Protein AF-A0A2E7FNK5-F1 (afdb_monomer_lite)

Structure (mmCIF, N/CA/C/O backbone):
data_AF-A0A2E7FNK5-F1
#
_entry.id   AF-A0A2E7FNK5-F1
#
loop_
_atom_site.group_PDB
_atom_site.id
_atom_site.type_symbol
_atom_site.label_atom_id
_atom_site.label_alt_id
_atom_site.label_comp_id
_atom_site.label_asym_id
_atom_site.label_entity_id
_atom_site.label_seq_id
_atom_site.pdbx_PDB_ins_code
_atom_site.Cartn_x
_atom_site.Cartn_y
_atom_site.Cartn_z
_atom_site.occupancy
_atom_site.B_iso_or_equiv
_atom_site.auth_seq_id
_atom_site.auth_comp_id
_atom_site.auth_asym_id
_atom_site.auth_atom_id
_atom_site.pdbx_PDB_model_num
ATOM 1 N N . MET A 1 1 ? 16.441 -61.532 67.024 1.00 37.75 1 MET A N 1
ATOM 2 C CA . MET A 1 1 ? 17.130 -60.269 67.374 1.00 37.75 1 MET A CA 1
ATOM 3 C C . MET A 1 1 ? 17.407 -59.486 66.094 1.00 37.75 1 MET A C 1
ATOM 5 O O . MET A 1 1 ? 17.989 -60.062 65.191 1.00 37.75 1 MET A O 1
ATOM 9 N N . ARG A 1 2 ? 17.039 -58.194 66.098 1.00 39.88 2 ARG A N 1
ATOM 10 C CA . ARG A 1 2 ? 17.464 -57.081 65.215 1.00 39.88 2 ARG A CA 1
ATOM 11 C C . ARG A 1 2 ? 16.748 -56.855 63.865 1.00 39.88 2 ARG A C 1
ATOM 13 O O . ARG A 1 2 ? 16.963 -57.537 62.876 1.00 39.88 2 ARG A O 1
ATOM 20 N N . PHE A 1 3 ? 15.932 -55.797 63.920 1.00 42.03 3 PHE A N 1
ATOM 21 C CA . PHE A 1 3 ? 15.428 -54.895 62.879 1.00 42.03 3 PHE A CA 1
ATOM 22 C C . PHE A 1 3 ? 16.531 -54.254 62.010 1.00 42.03 3 PHE A C 1
ATOM 24 O O . PHE A 1 3 ? 17.602 -53.972 62.540 1.00 42.03 3 PHE A O 1
ATOM 31 N N . SER A 1 4 ? 16.199 -53.895 60.757 1.00 39.62 4 SER A N 1
ATOM 32 C CA . SER A 1 4 ? 16.394 -52.554 60.133 1.00 39.62 4 SER A CA 1
ATOM 33 C C . SER A 1 4 ? 15.944 -52.613 58.657 1.00 39.62 4 SER A C 1
ATOM 35 O O . SER A 1 4 ? 16.506 -53.375 57.884 1.00 39.62 4 SER A O 1
ATOM 37 N N . TRP A 1 5 ? 14.810 -52.027 58.252 1.00 41.66 5 TRP A N 1
ATOM 38 C CA . TRP A 1 5 ? 14.649 -50.641 57.761 1.00 41.66 5 TRP A CA 1
ATOM 39 C C . TRP A 1 5 ? 15.648 -50.233 56.666 1.00 41.66 5 TRP A C 1
ATOM 41 O O . TRP A 1 5 ? 16.807 -49.999 56.985 1.00 41.66 5 TRP A O 1
ATOM 51 N N . ILE A 1 6 ? 15.160 -50.087 55.423 1.00 50.94 6 ILE A N 1
ATOM 52 C CA . ILE A 1 6 ? 15.395 -48.949 54.507 1.00 50.94 6 ILE A CA 1
ATOM 53 C C . ILE A 1 6 ? 14.284 -48.973 53.438 1.00 50.94 6 ILE A C 1
ATOM 55 O O . ILE A 1 6 ? 14.195 -49.873 52.607 1.00 50.94 6 ILE A O 1
ATOM 59 N N . GLN A 1 7 ? 13.411 -47.967 53.495 1.00 48.22 7 GLN A N 1
ATOM 60 C CA . GLN A 1 7 ? 12.508 -47.568 52.416 1.00 48.22 7 GLN A CA 1
ATOM 61 C C . GLN A 1 7 ? 13.335 -47.060 51.236 1.00 48.22 7 GLN A C 1
ATOM 63 O O . GLN A 1 7 ? 14.238 -46.266 51.484 1.00 48.22 7 GLN A O 1
ATOM 68 N N . ARG A 1 8 ? 12.956 -47.350 49.983 1.00 44.78 8 ARG A N 1
ATOM 69 C CA . ARG A 1 8 ? 13.109 -46.379 48.885 1.00 44.78 8 ARG A CA 1
ATOM 70 C C . ARG A 1 8 ? 11.935 -46.480 47.918 1.00 44.78 8 ARG A C 1
ATOM 72 O O . ARG A 1 8 ? 11.781 -47.447 47.184 1.00 44.78 8 ARG A O 1
ATOM 79 N N . PHE A 1 9 ? 11.106 -45.448 48.001 1.00 42.12 9 PHE A N 1
ATOM 80 C CA . PHE A 1 9 ? 10.060 -45.060 47.073 1.00 42.12 9 PHE A CA 1
ATOM 81 C C . PHE A 1 9 ? 10.504 -45.260 45.619 1.00 42.12 9 PHE A C 1
ATOM 83 O O . PHE A 1 9 ? 11.486 -44.659 45.183 1.00 42.12 9 PHE A O 1
ATOM 90 N N . ILE A 1 10 ? 9.762 -46.071 44.864 1.00 49.16 10 ILE A N 1
ATOM 91 C CA . ILE A 1 10 ? 9.827 -46.050 43.403 1.00 49.16 10 ILE A CA 1
ATOM 92 C C . ILE A 1 10 ? 9.150 -44.746 42.991 1.00 49.16 10 ILE A C 1
ATOM 94 O O . ILE A 1 10 ? 7.926 -44.623 43.021 1.00 49.16 10 ILE A O 1
ATOM 98 N N . GLY A 1 11 ? 9.978 -43.737 42.725 1.00 41.03 11 GLY A N 1
ATOM 99 C CA . GLY A 1 11 ? 9.538 -42.443 42.238 1.00 41.03 11 GLY A CA 1
ATOM 100 C C . GLY A 1 11 ? 8.796 -42.622 40.922 1.00 41.03 11 GLY A C 1
ATOM 101 O O . GLY A 1 11 ? 9.354 -43.126 39.949 1.00 41.03 11 GLY A O 1
ATOM 102 N N . ALA A 1 12 ? 7.534 -42.202 40.904 1.00 47.00 12 ALA A N 1
ATOM 103 C CA . ALA A 1 12 ? 6.832 -41.918 39.670 1.00 47.00 12 ALA A CA 1
ATOM 104 C C . ALA A 1 12 ? 7.645 -40.852 38.925 1.00 47.00 12 ALA A C 1
ATOM 106 O O . ALA A 1 12 ? 7.759 -39.713 39.380 1.00 47.00 12 ALA A O 1
ATOM 107 N N . ALA A 1 13 ? 8.259 -41.243 37.811 1.00 44.19 13 ALA A N 1
ATOM 108 C CA . ALA A 1 13 ? 8.854 -40.310 36.876 1.00 44.19 13 ALA A CA 1
ATOM 109 C C . ALA A 1 13 ? 7.715 -39.461 36.301 1.00 44.19 13 ALA A C 1
ATOM 111 O O . ALA A 1 13 ? 6.992 -39.886 35.401 1.00 44.19 13 ALA A O 1
ATOM 112 N N . ILE A 1 14 ? 7.520 -38.275 36.875 1.00 51.41 14 ILE A N 1
ATOM 113 C CA . ILE A 1 14 ? 6.718 -37.221 36.267 1.00 51.41 14 ILE A CA 1
ATOM 114 C C . ILE A 1 14 ? 7.488 -36.816 35.014 1.00 51.41 14 ILE A C 1
ATOM 116 O O . ILE A 1 14 ? 8.443 -36.044 35.074 1.00 51.41 14 ILE A O 1
ATOM 120 N N . ILE A 1 15 ? 7.102 -37.393 33.879 1.00 52.72 15 ILE A N 1
ATOM 121 C CA . ILE A 1 15 ? 7.474 -36.874 32.570 1.00 52.72 15 ILE A CA 1
ATOM 122 C C . ILE A 1 15 ? 6.739 -35.538 32.461 1.00 52.72 15 ILE A C 1
ATOM 124 O O . ILE A 1 15 ? 5.581 -35.478 32.050 1.00 52.72 15 ILE A O 1
ATOM 128 N N . LEU A 1 16 ? 7.393 -34.463 32.910 1.00 45.00 16 LEU A N 1
ATOM 129 C CA . LEU A 1 16 ? 7.021 -33.117 32.507 1.00 45.00 16 LEU A CA 1
ATOM 130 C C . LEU A 1 16 ? 7.241 -33.062 31.000 1.00 45.00 16 LEU A C 1
ATOM 132 O O . LEU A 1 16 ? 8.357 -32.894 30.517 1.00 45.00 16 LEU A O 1
ATOM 136 N N . ASN A 1 17 ? 6.150 -33.252 30.266 1.00 41.62 17 ASN A N 1
ATOM 137 C CA . ASN A 1 17 ? 6.053 -32.870 28.875 1.00 41.62 17 ASN A CA 1
ATOM 138 C C . ASN A 1 17 ? 6.114 -31.337 28.866 1.00 41.62 17 ASN A C 1
ATOM 140 O O . ASN A 1 17 ? 5.092 -30.653 28.906 1.00 41.62 17 ASN A O 1
ATOM 144 N N . THR A 1 18 ? 7.324 -30.780 28.932 1.00 50.12 18 THR A N 1
ATOM 145 C CA . THR A 1 18 ? 7.562 -29.398 28.536 1.00 50.12 18 THR A CA 1
ATOM 146 C C . THR A 1 18 ? 7.211 -29.328 27.065 1.00 50.12 18 THR A C 1
ATOM 148 O O . THR A 1 18 ? 8.014 -29.677 26.200 1.00 50.12 18 THR A O 1
ATOM 151 N N . SER A 1 19 ? 5.976 -28.920 26.792 1.00 48.47 19 SER A N 1
ATOM 152 C CA . SER A 1 19 ? 5.584 -28.365 25.513 1.00 48.47 19 SER A CA 1
ATOM 153 C C . SER A 1 19 ? 6.524 -27.193 25.259 1.00 48.47 19 SER A C 1
ATOM 155 O O . SER A 1 19 ? 6.313 -26.093 25.766 1.00 48.47 19 SER A O 1
ATOM 157 N N . ASN A 1 20 ? 7.607 -27.434 24.524 1.00 44.44 20 ASN A N 1
ATOM 158 C CA . ASN A 1 20 ? 8.301 -26.360 23.844 1.00 44.44 20 ASN A CA 1
ATOM 159 C C . ASN A 1 20 ? 7.281 -25.794 22.860 1.00 44.44 20 ASN A C 1
ATOM 161 O O . ASN A 1 20 ? 7.123 -26.311 21.755 1.00 44.44 20 ASN A O 1
ATOM 165 N N . SER A 1 21 ? 6.552 -24.761 23.278 1.00 47.22 21 SER A N 1
ATOM 166 C CA . SER A 1 21 ? 5.906 -23.855 22.345 1.00 47.22 21 SER A CA 1
ATOM 167 C C . SER A 1 21 ? 7.031 -23.195 21.557 1.00 47.22 21 SER A C 1
ATOM 169 O O . SER A 1 21 ? 7.490 -22.111 21.896 1.00 47.22 21 SER A O 1
ATOM 171 N N . LEU A 1 22 ? 7.486 -23.857 20.493 1.00 43.00 22 LEU A N 1
ATOM 172 C CA . LEU A 1 22 ? 8.179 -23.220 19.379 1.00 43.00 22 LEU A CA 1
ATOM 173 C C . LEU A 1 22 ? 7.150 -22.412 18.573 1.00 43.00 22 LEU A C 1
ATOM 175 O O . LEU A 1 22 ? 7.046 -22.546 17.362 1.00 43.00 22 LEU A O 1
ATOM 179 N N . ASN A 1 23 ? 6.359 -21.590 19.258 1.00 43.72 23 ASN A N 1
ATOM 180 C CA . ASN A 1 23 ? 5.689 -20.477 18.624 1.00 43.72 23 ASN A CA 1
ATOM 181 C C . ASN A 1 23 ? 6.750 -19.388 18.623 1.00 43.72 23 ASN A C 1
ATOM 183 O O . ASN A 1 23 ? 6.893 -18.663 19.606 1.00 43.72 23 ASN A O 1
ATOM 187 N N . GLY A 1 24 ? 7.557 -19.321 17.561 1.00 43.56 24 GLY A N 1
ATOM 188 C CA . GLY A 1 24 ? 8.183 -18.043 17.250 1.00 43.56 24 GLY A CA 1
ATOM 189 C C . GLY A 1 24 ? 7.048 -17.028 17.239 1.00 43.56 24 GLY A C 1
ATOM 190 O O . GLY A 1 24 ? 6.051 -17.271 16.562 1.00 43.56 24 GLY A O 1
ATOM 191 N N . GLU A 1 25 ? 7.120 -15.994 18.078 1.00 52.59 25 GLU A N 1
ATOM 192 C CA . GLU A 1 25 ? 6.131 -14.924 18.035 1.00 52.59 25 GLU A CA 1
ATOM 193 C C . GLU A 1 25 ? 6.131 -14.388 16.606 1.00 52.59 25 GLU A C 1
ATOM 195 O O . GLU A 1 25 ? 7.084 -13.733 16.175 1.00 52.59 25 GLU A O 1
ATOM 200 N N . GLU A 1 26 ? 5.106 -14.751 15.836 1.00 61.84 26 GLU A N 1
ATOM 201 C CA . GLU A 1 26 ? 4.879 -14.162 14.532 1.00 61.84 26 GLU A CA 1
ATOM 202 C C . GLU A 1 26 ? 4.667 -12.678 14.802 1.00 61.84 26 GLU A C 1
ATOM 204 O O . GLU A 1 26 ? 3.713 -12.261 15.464 1.00 61.84 26 GLU A O 1
ATOM 209 N N . SER A 1 27 ? 5.667 -11.890 14.429 1.00 73.31 27 SER A N 1
ATOM 210 C CA . SER A 1 27 ? 5.730 -10.498 14.825 1.00 73.31 27 SER A CA 1
ATOM 211 C C . SER A 1 27 ? 4.685 -9.740 14.019 1.00 73.31 27 SER A C 1
ATOM 213 O O . SER A 1 27 ? 4.687 -9.742 12.791 1.00 73.31 27 SER A O 1
ATOM 215 N N . VAL A 1 28 ? 3.743 -9.119 14.726 1.00 83.94 28 VAL A N 1
ATOM 216 C CA . VAL A 1 28 ? 2.687 -8.327 14.100 1.00 83.94 28 VAL A CA 1
ATOM 217 C C . VAL A 1 28 ? 3.258 -6.962 13.747 1.00 83.94 28 VAL A C 1
ATOM 219 O O . VAL A 1 28 ? 3.666 -6.204 14.629 1.00 83.94 28 VAL A O 1
ATOM 222 N N . PHE A 1 29 ? 3.250 -6.626 12.460 1.00 90.44 29 PHE A N 1
ATOM 223 C CA . PHE A 1 29 ? 3.759 -5.348 11.981 1.00 90.44 29 PHE A CA 1
ATOM 224 C C . PHE A 1 29 ? 2.638 -4.421 11.508 1.00 90.44 29 PHE A C 1
ATOM 226 O O . PHE A 1 29 ? 1.699 -4.832 10.824 1.00 90.44 29 PHE A O 1
ATOM 233 N N . LEU A 1 30 ? 2.779 -3.142 11.857 1.00 90.88 30 LEU A N 1
ATOM 234 C CA . LEU A 1 30 ? 1.990 -2.017 11.351 1.00 90.88 30 LEU A CA 1
ATOM 235 C C . LEU A 1 30 ? 2.932 -1.038 10.639 1.00 90.88 30 LEU A C 1
ATOM 237 O O . LEU A 1 30 ? 3.013 0.133 11.008 1.00 90.88 30 LEU A O 1
ATOM 241 N N . GLY A 1 31 ? 3.706 -1.515 9.660 1.00 92.12 31 GLY A N 1
ATOM 242 C CA . GLY A 1 31 ? 4.777 -0.711 9.055 1.00 92.12 31 GLY A CA 1
ATOM 243 C C . GLY A 1 31 ? 4.280 0.523 8.279 1.00 92.12 31 GLY A C 1
ATOM 244 O O . GLY A 1 31 ? 5.049 1.442 8.022 1.00 92.12 31 GLY A O 1
ATOM 245 N N . ASN A 1 32 ? 2.988 0.588 7.931 1.00 90.75 32 ASN A N 1
ATOM 246 C CA . ASN A 1 32 ? 2.335 1.774 7.356 1.00 90.75 32 ASN A CA 1
ATOM 247 C C . ASN A 1 32 ? 1.609 2.645 8.400 1.00 90.75 32 ASN A C 1
ATOM 249 O O . ASN A 1 32 ? 0.973 3.636 8.036 1.00 90.75 32 ASN A O 1
ATOM 253 N N . GLY A 1 33 ? 1.682 2.278 9.679 1.00 89.94 33 GLY A N 1
ATOM 254 C CA . GLY A 1 33 ? 1.061 2.990 10.787 1.00 89.94 33 GLY A CA 1
ATOM 255 C C . GLY A 1 33 ? -0.454 2.801 10.902 1.00 89.94 33 GLY A C 1
ATOM 256 O O . GLY A 1 33 ? -1.042 1.828 10.428 1.00 89.94 33 GLY A O 1
ATOM 257 N N . ILE A 1 34 ? -1.084 3.756 11.589 1.00 90.94 34 ILE A N 1
ATOM 258 C CA . ILE A 1 34 ? -2.512 3.777 11.921 1.00 90.94 34 ILE A CA 1
ATOM 259 C C . ILE A 1 34 ? -3.092 5.105 11.438 1.00 90.94 34 ILE A C 1
ATOM 261 O O . ILE A 1 34 ? -2.486 6.158 11.642 1.00 90.94 34 ILE A O 1
ATOM 265 N N . LYS A 1 35 ? -4.287 5.079 10.844 1.00 93.06 35 LYS A N 1
ATOM 266 C CA . LYS A 1 35 ? -5.056 6.294 10.554 1.00 93.06 35 LYS A CA 1
ATOM 267 C C . LYS A 1 35 ? -6.280 6.341 11.454 1.00 93.06 35 LYS A C 1
ATOM 269 O O . LYS A 1 35 ? -7.006 5.360 11.559 1.00 93.06 35 LYS A O 1
ATOM 274 N N . VAL A 1 36 ? -6.532 7.501 12.050 1.00 92.44 36 VAL A N 1
ATOM 275 C CA . VAL A 1 36 ? -7.754 7.781 12.811 1.00 92.44 36 VAL A CA 1
ATOM 276 C C . VAL A 1 36 ? -8.486 8.934 12.139 1.00 92.44 36 VAL A C 1
ATOM 278 O O . VAL A 1 36 ? -7.860 9.897 11.694 1.00 92.44 36 VAL A O 1
ATOM 281 N N . GLY A 1 37 ? -9.803 8.833 12.021 1.00 92.38 37 GLY A N 1
ATOM 282 C CA . GLY A 1 37 ? -10.628 9.825 11.339 1.00 92.38 37 GLY A CA 1
ATOM 283 C C . GLY A 1 37 ? -12.110 9.578 11.570 1.00 92.38 37 GLY A C 1
ATOM 284 O O . GLY A 1 37 ? -12.474 8.710 12.357 1.00 92.38 37 GLY A O 1
ATOM 285 N N . GLU A 1 38 ? -12.953 10.390 10.924 1.00 95.56 38 GLU A N 1
ATOM 286 C CA . GLU A 1 38 ? -14.411 10.377 11.144 1.00 95.56 38 GLU A CA 1
ATOM 287 C C . GLU A 1 38 ? -14.755 10.442 12.642 1.00 95.56 38 GLU A C 1
ATOM 289 O O . GLU A 1 38 ? -15.515 9.645 13.189 1.00 95.56 38 GLU A O 1
ATOM 294 N N . VAL A 1 39 ? -14.101 11.388 13.324 1.00 95.38 39 VAL A N 1
ATOM 295 C CA . VAL A 1 39 ? -14.163 11.535 14.777 1.00 95.38 39 VAL A CA 1
ATOM 296 C C . VAL A 1 39 ? -15.372 12.379 15.166 1.00 95.38 39 VAL A C 1
ATOM 298 O O . VAL A 1 39 ? -15.589 13.467 14.632 1.00 95.38 39 VAL A O 1
ATOM 301 N N . SER A 1 40 ? -16.127 11.898 16.145 1.00 92.50 40 SER A N 1
ATOM 302 C CA . SER A 1 40 ? -17.175 12.629 16.848 1.00 92.50 40 SER A CA 1
ATOM 303 C C . SER A 1 40 ? -16.892 12.638 18.353 1.00 92.50 40 SER A C 1
ATOM 305 O O . SER A 1 40 ? -15.942 12.024 18.832 1.00 92.50 40 SER A O 1
ATOM 307 N N . HIS A 1 41 ? -17.756 13.291 19.132 1.00 89.50 41 HIS A N 1
ATOM 308 C CA . HIS A 1 41 ? -17.701 13.233 20.597 1.00 89.50 41 HIS A CA 1
ATOM 309 C C . HIS A 1 41 ? -17.855 11.817 21.195 1.00 89.50 41 HIS A C 1
ATOM 311 O O . HIS A 1 41 ? -17.565 11.630 22.373 1.00 89.50 41 HIS A O 1
ATOM 317 N N . GLN A 1 42 ? -18.335 10.840 20.416 1.00 88.44 42 GLN A N 1
ATOM 318 C CA . GLN A 1 42 ? -18.676 9.488 20.881 1.00 88.44 42 GLN A CA 1
ATOM 319 C C . GLN A 1 42 ? -17.994 8.369 20.087 1.00 88.44 42 GLN A C 1
ATOM 321 O O . GLN A 1 42 ? -18.068 7.210 20.488 1.00 88.44 42 GLN A O 1
ATOM 326 N N . SER A 1 43 ? -17.366 8.674 18.953 1.00 88.25 43 SER A N 1
ATOM 327 C CA . SER A 1 43 ? -16.863 7.655 18.033 1.00 88.25 43 SER A CA 1
ATOM 328 C C . SER A 1 43 ? -15.664 8.140 17.230 1.00 88.25 43 SER A C 1
ATOM 330 O O . SER A 1 43 ? -15.448 9.338 17.065 1.00 88.25 43 SER A O 1
ATOM 332 N N . ALA A 1 44 ? -14.899 7.188 16.707 1.00 90.50 44 ALA A N 1
ATOM 333 C CA . ALA A 1 44 ? -13.873 7.403 15.699 1.00 90.50 44 ALA A CA 1
ATOM 334 C C . ALA A 1 44 ? -13.756 6.139 14.842 1.00 90.50 44 ALA A C 1
ATOM 336 O O . ALA A 1 44 ? -14.011 5.036 15.331 1.00 90.50 44 ALA A O 1
ATOM 337 N N . ILE A 1 45 ? -13.328 6.293 13.592 1.00 90.62 45 ILE A N 1
ATOM 338 C CA . ILE A 1 45 ? -12.912 5.174 12.748 1.00 90.62 45 ILE A CA 1
ATOM 339 C C . ILE A 1 45 ? -11.390 5.079 12.774 1.00 90.62 45 ILE A C 1
ATOM 341 O O . ILE A 1 45 ? -10.675 6.070 12.597 1.00 90.62 45 ILE A O 1
ATOM 345 N N . VAL A 1 46 ? -10.903 3.862 13.012 1.00 88.94 46 VAL A N 1
ATOM 346 C CA . VAL A 1 46 ? -9.482 3.524 13.034 1.00 88.94 46 VAL A CA 1
ATOM 347 C C . VAL A 1 46 ? -9.207 2.556 11.891 1.00 88.94 46 VAL A C 1
ATOM 349 O O . VAL A 1 46 ? -9.749 1.453 11.863 1.00 88.94 46 VAL A O 1
ATOM 352 N N . TRP A 1 47 ? -8.351 2.961 10.958 1.00 91.25 47 TRP A N 1
ATOM 353 C CA . TRP A 1 47 ? -7.874 2.114 9.871 1.00 91.25 47 TRP A CA 1
ATOM 354 C C . TRP A 1 47 ? -6.469 1.618 10.186 1.00 91.25 47 TRP A C 1
ATOM 356 O O . TRP A 1 47 ? -5.552 2.408 10.434 1.00 91.25 47 TRP A O 1
ATOM 366 N N . VAL A 1 48 ? -6.309 0.300 10.129 1.00 89.31 48 VAL A N 1
ATOM 367 C CA . VAL A 1 48 ? -5.035 -0.403 10.276 1.00 89.31 48 VAL A CA 1
ATOM 368 C C . VAL A 1 48 ? -4.881 -1.406 9.142 1.00 89.31 48 VAL A C 1
ATOM 370 O O . VAL A 1 48 ? -5.869 -1.893 8.592 1.00 89.31 48 VAL A O 1
ATOM 373 N N . ARG A 1 49 ? -3.638 -1.726 8.795 1.00 90.25 49 ARG A N 1
ATOM 374 C CA . ARG A 1 49 ? -3.306 -2.817 7.883 1.00 90.25 49 ARG A CA 1
ATOM 375 C C . ARG A 1 49 ? -2.088 -3.527 8.440 1.00 90.25 49 ARG A C 1
ATOM 377 O O . ARG A 1 49 ? -1.100 -2.876 8.756 1.00 90.25 49 ARG A O 1
ATOM 384 N N . LEU A 1 50 ? -2.165 -4.845 8.532 1.00 91.88 50 LEU A N 1
ATOM 385 C CA . LEU A 1 50 ? -1.010 -5.642 8.909 1.00 91.88 50 LEU A CA 1
ATOM 386 C C . LEU A 1 50 ? -0.060 -5.783 7.740 1.00 91.88 50 LEU A C 1
ATOM 388 O O . LEU A 1 50 ? -0.492 -5.947 6.594 1.00 91.88 50 LEU A O 1
ATOM 392 N N . THR A 1 51 ? 1.225 -5.758 8.044 1.00 92.50 51 THR A N 1
ATOM 393 C CA . THR A 1 51 ? 2.287 -5.851 7.050 1.00 92.50 51 THR A CA 1
ATOM 394 C C . THR A 1 51 ? 3.147 -7.074 7.314 1.00 92.50 51 THR A C 1
ATOM 396 O O . THR A 1 51 ? 3.251 -7.541 8.443 1.00 92.50 51 THR A O 1
ATOM 399 N N . GLN A 1 52 ? 3.731 -7.633 6.255 1.00 92.31 52 GLN A N 1
ATOM 400 C CA . GLN A 1 52 ? 4.612 -8.804 6.367 1.00 92.31 52 GLN A CA 1
ATOM 401 C C . GLN A 1 52 ? 5.968 -8.455 7.001 1.00 92.31 52 GLN A C 1
ATOM 403 O O . GLN A 1 52 ? 6.643 -9.326 7.537 1.00 92.31 52 GLN A O 1
ATOM 408 N N . SER A 1 53 ? 6.359 -7.180 6.946 1.00 91.94 53 SER A N 1
ATOM 409 C CA . SER A 1 53 ? 7.604 -6.640 7.492 1.00 91.94 53 SER A CA 1
ATOM 410 C C . SER A 1 53 ? 7.348 -5.336 8.264 1.00 91.94 53 SER A C 1
ATOM 412 O O . SER A 1 53 ? 6.345 -4.655 8.003 1.00 91.94 53 SER A O 1
ATOM 414 N N . PRO A 1 54 ? 8.235 -4.956 9.206 1.00 93.00 54 PRO A N 1
ATOM 415 C CA . PRO A 1 54 ? 8.147 -3.679 9.918 1.00 93.00 54 PRO A CA 1
ATOM 416 C C . PRO A 1 54 ? 8.540 -2.488 9.037 1.00 93.00 54 PRO A C 1
ATOM 418 O O . PRO A 1 54 ? 8.057 -1.380 9.253 1.00 93.00 54 PRO A O 1
ATOM 421 N N . GLU A 1 55 ? 9.392 -2.722 8.040 1.00 94.19 55 GLU A N 1
ATOM 422 C CA . GLU A 1 55 ? 9.943 -1.706 7.146 1.00 94.19 55 GLU A CA 1
ATOM 423 C C . GLU A 1 55 ? 9.596 -2.017 5.684 1.00 94.19 55 GLU A C 1
ATOM 425 O O . GLU A 1 55 ? 9.445 -3.193 5.323 1.00 94.19 55 GLU A O 1
ATOM 430 N N . PRO A 1 56 ? 9.447 -0.984 4.835 1.00 94.94 56 PRO A N 1
ATOM 431 C CA . PRO A 1 56 ? 9.193 -1.165 3.413 1.00 94.94 56 PRO A CA 1
ATOM 432 C C . PRO A 1 56 ? 10.425 -1.697 2.678 1.00 94.94 56 PRO A C 1
ATOM 434 O O . PRO A 1 56 ? 11.557 -1.555 3.133 1.00 94.94 56 PRO A O 1
ATOM 437 N N . VAL A 1 57 ? 10.204 -2.270 1.496 1.00 95.81 57 VAL A N 1
ATOM 438 C CA . VAL A 1 57 ? 11.264 -2.822 0.647 1.00 95.81 57 VAL A CA 1
ATOM 439 C C . VAL A 1 57 ? 12.257 -1.727 0.246 1.00 95.81 57 VAL A C 1
ATOM 441 O O . VAL A 1 57 ? 11.913 -0.780 -0.474 1.00 95.81 57 VAL A O 1
ATOM 444 N N . TYR A 1 58 ? 13.504 -1.877 0.702 1.00 92.81 58 TYR A N 1
ATOM 445 C CA . TYR A 1 58 ? 14.621 -1.007 0.349 1.00 92.81 58 TYR A CA 1
ATOM 446 C C . TYR A 1 58 ? 15.976 -1.757 0.391 1.00 92.81 58 TYR A C 1
ATOM 448 O O . TYR A 1 58 ? 16.293 -2.365 1.412 1.00 92.81 58 TYR A O 1
ATOM 456 N N . PRO A 1 59 ? 16.810 -1.690 -0.670 1.00 92.50 59 PRO A N 1
ATOM 457 C CA . PRO A 1 59 ? 16.471 -1.171 -1.992 1.00 92.50 59 PRO A CA 1
ATOM 458 C C . PRO A 1 59 ? 15.407 -2.058 -2.654 1.00 92.50 59 PRO A C 1
ATOM 460 O O . PRO A 1 59 ? 15.313 -3.249 -2.374 1.00 92.50 59 PRO A O 1
ATOM 463 N N . GLY A 1 60 ? 14.609 -1.475 -3.540 1.00 90.56 60 GLY A N 1
ATOM 464 C CA . GLY A 1 60 ? 13.599 -2.203 -4.303 1.00 90.56 60 GLY A CA 1
ATOM 465 C C . GLY A 1 60 ? 13.599 -1.792 -5.764 1.00 90.56 60 GLY A C 1
ATOM 466 O O . GLY A 1 60 ? 14.402 -0.963 -6.204 1.00 90.56 60 GLY A O 1
ATOM 467 N N . ILE A 1 61 ? 12.677 -2.368 -6.521 1.00 93.56 61 ILE A N 1
ATOM 468 C CA . ILE A 1 61 ? 12.604 -2.170 -7.965 1.00 93.56 61 ILE A CA 1
ATOM 469 C C . ILE A 1 61 ? 11.815 -0.903 -8.275 1.00 93.56 61 ILE A C 1
ATOM 471 O O . ILE A 1 61 ? 10.742 -0.660 -7.727 1.00 93.56 61 ILE A O 1
ATOM 475 N N . GLY A 1 62 ? 12.372 -0.062 -9.140 1.00 91.44 62 GLY A N 1
ATOM 476 C CA . GLY A 1 62 ? 11.679 1.121 -9.637 1.00 91.44 62 GLY A CA 1
ATOM 477 C C . GLY A 1 62 ? 10.700 0.776 -10.756 1.00 91.44 62 GLY A C 1
ATOM 478 O O . GLY A 1 62 ? 10.871 -0.217 -11.466 1.00 91.44 62 GLY A O 1
ATOM 479 N N . PHE A 1 63 ? 9.713 1.644 -10.955 1.00 89.56 63 PHE A N 1
ATOM 480 C CA .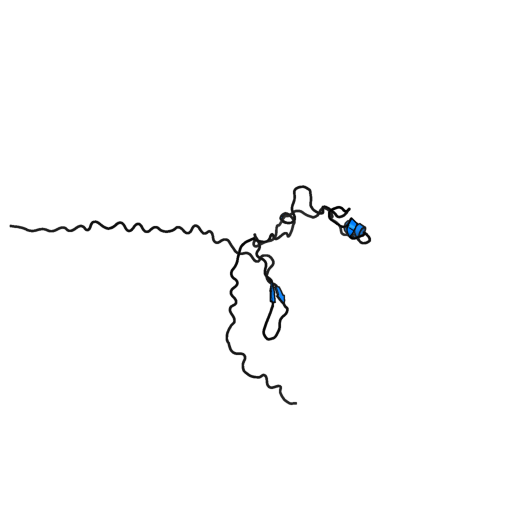 PHE A 1 63 ? 8.858 1.589 -12.136 1.00 89.56 63 PHE A CA 1
ATOM 481 C C . PHE A 1 63 ? 9.667 1.819 -13.426 1.00 89.56 63 PHE A C 1
ATOM 483 O O . PHE A 1 63 ? 10.756 2.407 -13.410 1.00 89.56 63 PHE A O 1
ATOM 490 N N . THR A 1 64 ? 9.140 1.336 -14.553 1.00 87.75 64 THR A N 1
ATOM 491 C CA . THR A 1 64 ? 9.782 1.466 -15.870 1.00 87.75 64 THR A CA 1
ATOM 492 C C . THR A 1 64 ? 9.873 2.922 -16.322 1.00 87.75 64 THR A C 1
ATOM 494 O O . THR A 1 64 ? 10.909 3.319 -16.856 1.00 87.75 64 THR A O 1
ATOM 497 N N . LEU A 1 65 ? 8.845 3.730 -16.041 1.00 82.81 65 LEU A N 1
ATOM 498 C CA . LEU A 1 65 ? 8.870 5.176 -16.255 1.00 82.81 65 LEU A CA 1
ATOM 499 C C . LEU A 1 65 ? 9.631 5.872 -15.128 1.00 82.81 65 LEU A C 1
ATOM 501 O O . LEU A 1 65 ? 9.246 5.813 -13.958 1.00 82.81 65 LEU A O 1
ATOM 505 N N . ARG A 1 66 ? 10.719 6.557 -15.486 1.00 73.88 66 ARG A N 1
ATOM 506 C CA . ARG A 1 66 ? 11.674 7.110 -14.507 1.00 73.88 66 ARG A CA 1
ATOM 507 C C . ARG A 1 66 ? 11.645 8.624 -14.414 1.00 73.88 66 ARG A C 1
ATOM 509 O O . ARG A 1 66 ? 12.262 9.188 -13.511 1.00 73.88 66 ARG A O 1
ATOM 516 N N . SER A 1 67 ? 10.945 9.297 -15.326 1.00 83.12 67 SER A N 1
ATOM 517 C CA . SER A 1 67 ? 10.914 10.754 -15.365 1.00 83.12 67 SER A CA 1
ATOM 518 C C . SER A 1 67 ? 9.505 11.320 -15.476 1.00 83.12 67 SER A C 1
ATOM 520 O O . SER A 1 67 ? 8.618 10.788 -16.142 1.00 83.12 67 SER A O 1
ATOM 522 N N . ARG A 1 68 ? 9.313 12.493 -14.866 1.00 82.19 68 ARG A N 1
ATOM 523 C CA . ARG A 1 68 ? 8.079 13.271 -15.017 1.00 82.19 68 ARG A CA 1
ATOM 524 C C . ARG A 1 68 ? 7.808 13.631 -16.481 1.00 82.19 68 ARG A C 1
ATOM 526 O O . ARG A 1 68 ? 6.653 13.729 -16.871 1.00 82.19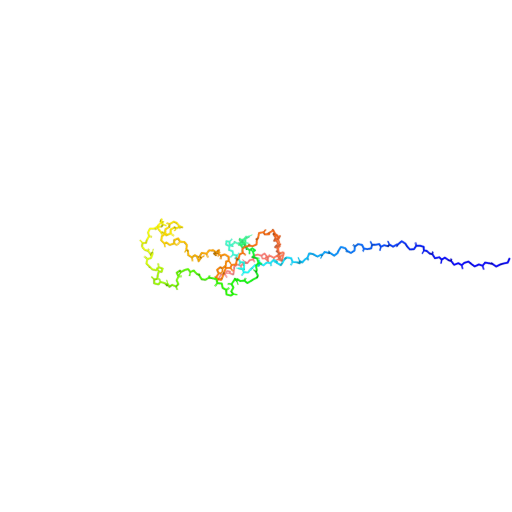 68 ARG A O 1
ATOM 533 N N . SER A 1 69 ? 8.858 13.819 -17.283 1.00 8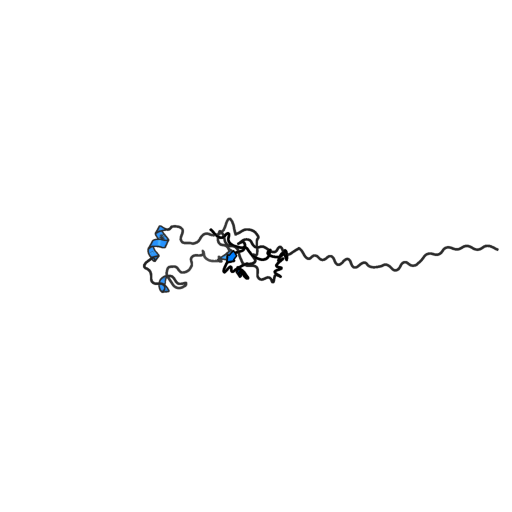4.94 69 SER A N 1
ATOM 534 C CA . SER A 1 69 ? 8.734 14.112 -18.715 1.00 84.94 69 SER A CA 1
ATOM 535 C C . SER A 1 69 ? 8.066 12.963 -19.473 1.00 84.94 69 SER A C 1
ATOM 537 O O . SER A 1 69 ? 7.152 13.207 -20.254 1.00 84.94 69 SER A O 1
ATOM 539 N N . GLU A 1 70 ? 8.454 11.716 -19.189 1.00 83.00 70 GLU A N 1
ATOM 540 C CA . GLU A 1 70 ? 7.810 10.531 -19.767 1.00 83.00 70 GLU A CA 1
ATOM 541 C C . GLU A 1 70 ? 6.350 10.411 -19.322 1.00 83.00 70 GLU A C 1
ATOM 543 O O . GLU A 1 70 ? 5.471 10.228 -20.158 1.00 83.00 70 GLU A O 1
ATOM 548 N N . VAL A 1 71 ? 6.065 10.610 -18.028 1.00 81.56 71 VAL A N 1
ATOM 549 C CA . VAL A 1 71 ? 4.687 10.579 -17.501 1.00 81.56 71 VAL A CA 1
ATOM 550 C C . VAL A 1 71 ? 3.809 11.647 -18.165 1.00 81.56 71 VAL A C 1
ATOM 552 O O . VAL A 1 71 ? 2.644 11.401 -18.473 1.00 81.56 71 VAL A O 1
ATOM 555 N N . ASN A 1 72 ? 4.363 12.831 -18.440 1.00 85.31 72 ASN A N 1
ATOM 556 C CA . ASN A 1 72 ? 3.616 13.935 -19.039 1.00 85.31 72 ASN A CA 1
ATOM 557 C C . ASN A 1 72 ? 3.109 13.635 -20.460 1.00 85.31 72 ASN A C 1
ATOM 559 O O . ASN A 1 72 ? 2.108 14.222 -20.871 1.00 85.31 72 ASN A O 1
ATOM 563 N N . GLN A 1 73 ? 3.746 12.713 -21.193 1.00 83.25 73 GLN A N 1
ATOM 564 C CA . GLN A 1 73 ? 3.306 12.305 -22.535 1.00 83.25 73 GLN A CA 1
ATOM 565 C C . GLN A 1 73 ? 1.912 11.664 -22.519 1.00 83.25 73 GLN A C 1
ATOM 567 O O . GLN A 1 73 ? 1.210 11.694 -23.526 1.00 83.25 73 GLN A O 1
ATOM 572 N N . PHE A 1 74 ? 1.499 11.142 -21.363 1.00 80.25 74 PHE A N 1
ATOM 573 C CA . PHE A 1 74 ? 0.253 10.410 -21.180 1.00 80.25 74 PHE A CA 1
ATOM 574 C C . PHE A 1 74 ? -0.875 11.247 -20.555 1.00 80.25 74 PHE A C 1
ATOM 576 O O . PHE A 1 74 ? -1.985 10.756 -20.381 1.00 80.25 74 PHE A O 1
ATOM 583 N N . GLN A 1 75 ? -0.642 12.526 -20.234 1.00 82.19 75 GLN A N 1
ATOM 584 C CA . GLN A 1 75 ? -1.644 13.373 -19.558 1.00 82.19 75 GLN A CA 1
ATOM 585 C C . GLN A 1 75 ? -2.928 13.600 -20.363 1.00 82.19 75 GLN A C 1
ATOM 587 O O . GLN A 1 75 ? -3.968 13.905 -19.786 1.00 82.19 75 GLN A O 1
ATOM 592 N N . LYS A 1 76 ? -2.840 13.513 -21.692 1.00 84.44 76 LYS A N 1
ATOM 593 C CA . LYS A 1 76 ? -3.966 13.716 -22.616 1.00 84.44 76 LYS A CA 1
ATOM 594 C C . LYS A 1 76 ? -4.465 12.406 -23.228 1.00 84.44 76 LYS A C 1
ATOM 596 O O . LYS A 1 76 ? -5.254 12.441 -24.164 1.00 84.44 76 LYS A O 1
ATOM 601 N N . THR A 1 77 ? -3.959 11.277 -22.746 1.00 81.94 77 THR A N 1
ATOM 602 C CA . THR A 1 77 ? -4.293 9.949 -23.249 1.00 81.94 77 THR A CA 1
ATOM 603 C C . THR A 1 77 ? -5.585 9.459 -22.606 1.00 81.94 77 THR A C 1
ATOM 605 O O . THR A 1 77 ? -5.808 9.659 -21.411 1.00 81.94 77 THR A O 1
ATOM 608 N N . ASP A 1 78 ? -6.440 8.810 -23.395 1.00 85.62 78 ASP A N 1
ATOM 609 C CA . ASP A 1 78 ? -7.695 8.255 -22.901 1.00 85.62 78 ASP A CA 1
ATOM 610 C C . ASP A 1 78 ? -7.459 7.154 -21.860 1.00 85.62 78 ASP A C 1
ATOM 612 O O . ASP A 1 78 ? -6.524 6.358 -21.959 1.00 85.62 78 ASP A O 1
ATOM 616 N N . ALA A 1 79 ? -8.363 7.044 -20.882 1.00 80.62 79 ALA A N 1
ATOM 617 C CA . ALA A 1 79 ? -8.242 6.085 -19.779 1.00 80.62 79 ALA A CA 1
ATOM 618 C C . ALA A 1 79 ? -8.075 4.626 -20.247 1.00 80.62 79 ALA A C 1
ATOM 620 O O . ALA A 1 79 ? -7.399 3.836 -19.593 1.00 80.62 79 ALA A O 1
ATOM 621 N N . ARG A 1 80 ? -8.651 4.271 -21.404 1.00 80.50 80 ARG A N 1
ATOM 622 C CA . ARG A 1 80 ? -8.509 2.937 -22.006 1.00 80.50 80 ARG A CA 1
ATOM 623 C C . ARG A 1 80 ? -7.075 2.655 -22.465 1.00 80.50 80 ARG A C 1
ATOM 625 O O . ARG A 1 80 ? -6.608 1.532 -22.322 1.00 80.50 80 ARG A O 1
ATOM 632 N N . GLU A 1 81 ? -6.374 3.666 -22.973 1.00 79.88 81 GLU A N 1
ATOM 633 C CA . GLU A 1 81 ? -4.972 3.571 -23.396 1.00 79.88 81 GLU A CA 1
ATOM 634 C C . GLU A 1 81 ? -3.984 3.665 -22.220 1.00 79.88 81 GLU A C 1
ATOM 636 O O . GLU A 1 81 ? -2.821 3.284 -22.362 1.00 79.88 81 GLU A O 1
ATOM 641 N N . LEU A 1 82 ? -4.441 4.128 -21.053 1.00 80.75 82 LEU A N 1
ATOM 642 C CA . LEU A 1 82 ? -3.690 4.081 -19.792 1.00 80.75 82 LEU A CA 1
ATOM 643 C C . LEU A 1 82 ? -3.845 2.747 -19.043 1.00 80.75 82 LEU A C 1
ATOM 645 O O . LEU A 1 82 ? -3.173 2.519 -18.039 1.00 80.75 82 LEU A O 1
ATOM 649 N N . GLY A 1 83 ? -4.761 1.889 -19.493 1.00 77.44 83 GLY A N 1
ATOM 650 C CA . GLY A 1 83 ? -5.064 0.622 -18.842 1.00 77.44 83 GLY A CA 1
ATOM 651 C C . GLY A 1 83 ? -3.971 -0.444 -19.015 1.00 77.44 83 GLY A C 1
ATOM 652 O O . GLY A 1 83 ? -2.988 -0.223 -19.721 1.00 77.44 83 GLY A O 1
ATOM 653 N N . PRO A 1 84 ? -4.164 -1.632 -18.414 1.00 74.94 84 PRO A N 1
ATOM 654 C CA . PRO A 1 84 ? -3.217 -2.752 -18.486 1.00 74.94 84 PRO A CA 1
ATOM 655 C C . PRO A 1 84 ? -2.894 -3.192 -19.918 1.00 74.94 84 PRO A C 1
ATOM 657 O O . PRO A 1 84 ? -1.760 -3.538 -20.210 1.00 74.94 84 PRO A O 1
ATOM 660 N N . GLU A 1 85 ? -3.884 -3.111 -20.807 1.00 80.62 85 GLU A N 1
ATOM 661 C CA . GLU A 1 85 ? -3.770 -3.443 -22.236 1.00 80.62 85 GLU A CA 1
ATOM 662 C C . GLU A 1 85 ? -3.283 -2.257 -23.093 1.00 80.62 85 GLU A C 1
ATOM 664 O O . GLU A 1 85 ? -3.225 -2.333 -24.320 1.00 80.62 85 GLU A O 1
ATOM 669 N N . GLY A 1 86 ? -3.028 -1.112 -22.459 1.00 77.19 86 GLY A N 1
ATOM 670 C CA . GLY A 1 86 ? -2.690 0.147 -23.104 1.00 77.19 86 GLY A CA 1
ATOM 671 C C . GLY A 1 86 ? -1.193 0.456 -23.088 1.00 77.19 86 GLY A C 1
ATOM 672 O O . GLY A 1 86 ? -0.363 -0.322 -22.626 1.00 77.19 86 GLY A O 1
ATOM 673 N N . ARG A 1 87 ? -0.830 1.651 -23.563 1.00 71.81 87 ARG A N 1
ATOM 674 C CA . ARG A 1 87 ? 0.569 2.114 -23.655 1.00 71.81 87 ARG A CA 1
ATOM 675 C C . ARG A 1 87 ? 1.213 2.368 -22.294 1.00 71.81 87 ARG A C 1
ATOM 677 O O . ARG A 1 87 ? 2.435 2.407 -22.201 1.00 71.81 87 ARG A O 1
ATOM 684 N N . PHE A 1 88 ? 0.388 2.584 -21.273 1.00 73.12 88 PHE A N 1
ATOM 685 C CA . PHE A 1 88 ? 0.821 2.714 -19.884 1.00 73.12 88 PHE A CA 1
ATOM 686 C C . PHE A 1 88 ? 0.761 1.377 -19.125 1.00 73.12 88 PHE A C 1
ATOM 688 O O . PHE A 1 88 ? 1.190 1.306 -17.971 1.00 73.12 88 PHE A O 1
ATOM 695 N N . GLY A 1 89 ? 0.255 0.319 -19.767 1.00 68.12 89 GLY A N 1
ATOM 696 C CA . GLY A 1 89 ? 0.289 -1.037 -19.243 1.00 68.12 89 GLY A CA 1
ATOM 697 C C . GLY A 1 89 ? 1.723 -1.467 -18.941 1.00 68.12 89 GLY A C 1
ATOM 698 O O . GLY A 1 89 ? 2.650 -1.106 -19.661 1.00 68.12 89 GLY A O 1
ATOM 699 N N . TYR A 1 90 ? 1.902 -2.229 -17.861 1.00 75.81 90 TYR A N 1
ATOM 700 C CA . TYR A 1 90 ? 3.188 -2.810 -17.446 1.00 75.81 90 TYR A CA 1
ATOM 701 C C . TYR A 1 90 ? 4.247 -1.781 -17.004 1.00 75.81 90 TYR A C 1
ATOM 703 O O . TYR A 1 90 ? 5.305 -1.602 -17.602 1.00 75.81 90 TYR A O 1
ATOM 711 N N . GLN A 1 91 ? 3.975 -1.129 -15.870 1.00 86.62 91 GLN A N 1
ATOM 712 C CA . GLN A 1 91 ? 4.931 -0.237 -15.197 1.00 86.62 91 GLN A CA 1
ATOM 713 C C . GLN A 1 91 ? 5.997 -0.980 -14.377 1.00 86.62 91 GLN A C 1
ATOM 715 O O . GLN A 1 91 ? 6.907 -0.356 -13.833 1.00 86.62 91 GLN A O 1
ATOM 720 N N . LEU A 1 92 ? 5.893 -2.305 -14.278 1.00 88.62 92 LEU A N 1
ATOM 721 C CA . LEU A 1 92 ? 6.859 -3.156 -13.595 1.00 88.62 92 LEU A CA 1
ATOM 722 C C . LEU A 1 92 ? 7.737 -3.870 -14.622 1.00 88.62 92 LEU A C 1
ATOM 724 O O . LEU A 1 92 ? 7.219 -4.272 -15.666 1.00 88.62 92 LEU A O 1
ATOM 728 N N . PRO A 1 93 ? 9.038 -4.058 -14.345 1.00 89.00 93 PRO A N 1
ATOM 729 C CA . PRO A 1 93 ? 9.863 -4.914 -15.181 1.00 89.00 93 PRO A CA 1
ATOM 730 C C . PRO A 1 93 ? 9.322 -6.351 -15.191 1.00 89.00 93 PRO A C 1
ATOM 732 O O . PRO A 1 93 ? 8.680 -6.800 -14.238 1.00 89.00 93 PRO A O 1
ATOM 735 N N . GLU A 1 94 ? 9.580 -7.070 -16.280 1.00 89.19 94 GLU A N 1
ATOM 736 C CA . GLU A 1 94 ? 9.101 -8.440 -16.454 1.00 89.19 94 GLU A CA 1
ATOM 737 C C . GLU A 1 94 ? 9.586 -9.356 -15.321 1.00 89.19 94 GLU A C 1
ATOM 739 O O . GLU A 1 94 ? 10.733 -9.273 -14.882 1.00 89.19 94 GLU A O 1
ATOM 744 N N . GLY A 1 95 ? 8.694 -10.225 -14.839 1.00 90.31 95 GLY A N 1
ATOM 745 C CA . GLY A 1 95 ? 8.984 -11.164 -13.755 1.00 90.31 95 GLY A CA 1
ATOM 746 C C . GLY A 1 95 ? 8.889 -10.580 -12.343 1.00 90.31 95 GLY A C 1
ATOM 747 O O . GLY A 1 95 ? 9.055 -11.331 -11.387 1.00 90.31 95 GLY A O 1
ATOM 748 N N . PHE A 1 96 ? 8.580 -9.287 -12.194 1.00 91.88 96 PHE A N 1
ATOM 749 C CA . PHE A 1 96 ? 8.437 -8.644 -10.888 1.00 91.88 96 PHE A CA 1
ATOM 750 C C . PHE A 1 96 ? 6.997 -8.281 -10.548 1.00 91.88 96 PHE A C 1
ATOM 752 O O . PHE A 1 96 ? 6.151 -8.038 -11.411 1.00 91.88 96 PHE A O 1
ATOM 759 N N . THR A 1 97 ? 6.731 -8.217 -9.248 1.00 91.75 97 THR A N 1
ATOM 760 C CA . THR A 1 97 ? 5.432 -7.877 -8.678 1.00 91.75 97 THR A CA 1
ATOM 761 C C . THR A 1 97 ? 5.472 -6.510 -8.000 1.00 91.75 97 THR A C 1
ATOM 763 O O . THR A 1 97 ? 6.533 -5.946 -7.735 1.00 91.75 97 THR A O 1
ATOM 766 N N . ILE A 1 98 ? 4.298 -5.969 -7.660 1.00 90.69 98 ILE A N 1
ATOM 767 C CA . ILE A 1 98 ? 4.206 -4.739 -6.855 1.00 90.69 98 ILE A CA 1
ATOM 768 C C . ILE A 1 98 ? 4.923 -4.913 -5.506 1.00 90.69 98 ILE A C 1
ATOM 770 O O . ILE A 1 98 ? 5.483 -3.948 -4.990 1.00 90.69 98 ILE A O 1
ATOM 774 N N . GLY A 1 99 ? 4.941 -6.128 -4.946 1.00 93.06 99 GLY A N 1
ATOM 775 C CA . GLY A 1 99 ? 5.608 -6.418 -3.676 1.00 93.06 99 GLY A CA 1
ATOM 776 C C . GLY A 1 99 ? 7.125 -6.237 -3.723 1.00 93.06 99 GLY A C 1
ATOM 777 O O . GLY A 1 99 ? 7.716 -5.968 -2.686 1.00 93.06 99 GLY A O 1
ATOM 778 N N . ASP A 1 100 ? 7.728 -6.301 -4.911 1.00 94.25 100 ASP A N 1
ATOM 779 C CA . ASP A 1 100 ? 9.176 -6.157 -5.111 1.00 94.25 100 ASP A CA 1
ATOM 780 C C . ASP A 1 100 ? 9.605 -4.696 -5.337 1.00 94.25 100 ASP A C 1
ATOM 782 O O . ASP A 1 100 ? 10.795 -4.387 -5.474 1.00 94.25 100 ASP A O 1
ATOM 786 N N . THR A 1 101 ? 8.639 -3.776 -5.420 1.00 94.38 101 THR A N 1
ATOM 787 C CA . THR A 1 101 ? 8.928 -2.373 -5.722 1.00 94.38 101 THR A CA 1
ATOM 788 C C . THR A 1 101 ? 9.536 -1.637 -4.540 1.00 94.38 101 THR A C 1
ATOM 790 O O . THR A 1 101 ? 9.280 -1.938 -3.376 1.00 94.38 101 THR A O 1
ATOM 793 N N . ILE A 1 102 ? 10.352 -0.629 -4.835 1.00 94.50 102 ILE A N 1
ATOM 794 C CA . ILE A 1 102 ? 10.895 0.257 -3.809 1.00 94.50 102 ILE A CA 1
ATOM 795 C C . ILE A 1 102 ? 9.764 0.938 -3.033 1.00 94.50 102 ILE A C 1
ATOM 797 O O . ILE A 1 102 ? 8.851 1.521 -3.615 1.00 94.50 102 ILE A O 1
ATOM 801 N N . GLY A 1 103 ? 9.827 0.864 -1.705 1.00 93.56 103 GLY A N 1
ATOM 802 C CA . GLY A 1 103 ? 8.776 1.392 -0.840 1.00 93.56 103 GLY A CA 1
ATOM 803 C C . GLY A 1 103 ? 7.556 0.475 -0.696 1.00 93.56 103 GLY A C 1
ATOM 804 O O . GLY A 1 103 ? 6.622 0.836 0.022 1.00 93.56 103 GLY A O 1
ATOM 805 N N . ALA A 1 104 ? 7.538 -0.698 -1.341 1.00 95.19 104 ALA A N 1
ATOM 806 C CA . ALA A 1 104 ? 6.468 -1.666 -1.156 1.00 95.19 104 ALA A CA 1
ATOM 807 C C . ALA A 1 104 ? 6.407 -2.140 0.294 1.00 95.19 104 ALA A C 1
ATOM 809 O O . ALA A 1 104 ? 7.425 -2.374 0.941 1.00 95.19 104 ALA A O 1
ATOM 810 N N . LEU A 1 105 ? 5.186 -2.322 0.787 1.00 94.75 105 LEU A N 1
ATOM 811 C CA . LEU A 1 105 ? 4.937 -2.881 2.106 1.00 94.75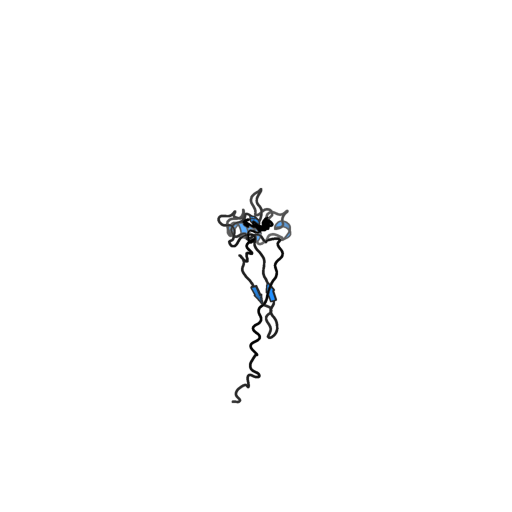 105 LEU A CA 1
ATOM 812 C C . LEU A 1 105 ? 3.778 -3.885 2.003 1.00 94.75 105 LEU A C 1
ATOM 814 O O . LEU A 1 105 ? 2.604 -3.508 2.141 1.00 94.75 105 LEU A O 1
ATOM 818 N N . PRO A 1 106 ? 4.082 -5.145 1.635 1.00 93.38 106 PRO A N 1
ATOM 819 C CA . PRO A 1 106 ? 3.079 -6.182 1.436 1.00 93.38 106 PRO A CA 1
ATOM 820 C C . PRO A 1 106 ? 2.226 -6.412 2.683 1.00 93.38 106 PRO A C 1
ATOM 822 O O . PRO A 1 106 ? 2.700 -6.335 3.817 1.00 93.38 106 PRO A O 1
ATOM 825 N N . GLY A 1 107 ? 0.943 -6.697 2.457 1.00 91.75 107 GLY A N 1
ATOM 826 C CA . GLY A 1 107 ? 0.000 -6.956 3.541 1.00 91.75 107 GLY A CA 1
ATOM 827 C C . GLY A 1 107 ? 0.172 -8.370 4.077 1.00 91.75 107 GLY A C 1
ATOM 828 O O . GLY A 1 107 ? 0.371 -9.297 3.293 1.00 91.75 107 GLY A O 1
ATOM 829 N N . ALA A 1 108 ? 0.076 -8.540 5.391 1.00 90.50 108 ALA A N 1
ATOM 830 C CA . ALA A 1 108 ? 0.014 -9.865 5.992 1.00 90.50 108 ALA A CA 1
ATOM 831 C C . ALA A 1 108 ? -1.425 -10.401 5.929 1.00 90.50 108 ALA A C 1
ATOM 833 O O . ALA A 1 108 ? -2.374 -9.687 6.253 1.00 90.50 108 ALA A O 1
ATOM 834 N N . SER A 1 109 ? -1.580 -11.659 5.512 1.00 84.38 109 SER A N 1
ATOM 835 C CA . SER A 1 109 ? -2.866 -12.372 5.467 1.00 84.38 109 SER A CA 1
ATOM 836 C C . SER A 1 109 ? -3.094 -13.161 6.755 1.00 84.38 109 SER A C 1
ATOM 838 O O . SER A 1 109 ? -3.339 -14.363 6.717 1.00 84.38 109 SER A O 1
ATOM 840 N N . VAL A 1 110 ? -2.962 -12.480 7.891 1.00 79.62 110 VAL A N 1
ATOM 841 C CA . VAL A 1 110 ? -3.134 -13.067 9.223 1.00 79.62 110 VAL A CA 1
ATOM 842 C C . VAL A 1 110 ? -4.267 -12.369 9.960 1.00 79.62 110 VAL A C 1
ATOM 844 O O . VAL A 1 110 ? -4.531 -11.183 9.742 1.00 79.62 110 VAL A O 1
ATOM 847 N N . ASP A 1 111 ? -4.923 -13.105 10.849 1.00 75.81 111 ASP A N 1
ATOM 848 C CA . ASP A 1 111 ? -5.951 -12.555 11.721 1.00 75.81 111 ASP A CA 1
ATOM 849 C C . ASP A 1 111 ? -5.312 -11.915 12.955 1.00 75.81 111 ASP A C 1
ATOM 851 O O . ASP A 1 111 ? -4.401 -12.472 13.569 1.00 75.81 111 ASP A O 1
ATOM 855 N N . VAL A 1 112 ? -5.827 -10.756 13.366 1.00 72.00 112 VAL A N 1
ATOM 856 C CA . VAL A 1 112 ? -5.421 -10.098 14.615 1.00 72.00 112 VAL A CA 1
ATOM 857 C C . VAL A 1 112 ? -6.614 -9.732 15.469 1.00 72.00 112 VAL A C 1
ATOM 859 O O . VAL A 1 112 ? -7.712 -9.451 14.989 1.00 72.00 112 VAL A O 1
ATOM 862 N N . ARG A 1 113 ? -6.367 -9.682 16.777 1.00 75.88 113 ARG A N 1
ATOM 863 C CA . ARG A 1 113 ? -7.311 -9.170 17.762 1.00 75.88 113 ARG A CA 1
ATOM 864 C C . ARG A 1 113 ? -6.933 -7.738 18.125 1.00 75.88 113 ARG A C 1
ATOM 866 O O . ARG A 1 113 ? -5.865 -7.502 18.678 1.00 75.88 113 ARG A O 1
ATOM 873 N N . LEU A 1 114 ? -7.835 -6.797 17.855 1.00 71.25 114 LEU A N 1
ATOM 874 C CA . LEU A 1 114 ? -7.711 -5.416 18.316 1.00 71.25 114 LEU A CA 1
ATOM 875 C C . LEU A 1 114 ? -8.329 -5.276 19.710 1.00 71.25 114 LEU A C 1
ATOM 877 O O . LEU A 1 114 ? -9.480 -5.654 19.925 1.00 71.25 114 LEU A O 1
ATOM 881 N N . THR A 1 115 ? -7.573 -4.693 20.637 1.00 76.81 115 THR A N 1
ATOM 882 C CA . THR A 1 115 ? -8.041 -4.361 21.988 1.00 76.81 115 THR A CA 1
ATOM 883 C C . THR A 1 115 ? -7.957 -2.852 22.168 1.00 76.81 115 THR A C 1
ATOM 885 O O . THR A 1 115 ? -6.872 -2.280 22.095 1.00 76.81 115 THR A O 1
ATOM 888 N N . SER A 1 116 ? -9.096 -2.204 22.412 1.00 68.69 116 SER A N 1
ATOM 889 C CA . SER A 1 116 ? -9.147 -0.790 22.788 1.00 68.69 116 SER A CA 1
ATOM 890 C C . SER A 1 116 ? -9.246 -0.671 24.306 1.00 68.69 116 SER A C 1
ATOM 892 O O . SER A 1 116 ? -10.133 -1.266 24.918 1.00 68.69 116 SER A O 1
ATOM 894 N N . MET A 1 117 ? -8.335 0.090 24.911 1.00 68.44 117 MET A N 1
ATOM 895 C CA . MET A 1 117 ? -8.374 0.442 26.330 1.00 68.44 117 MET A CA 1
ATOM 896 C C . MET A 1 117 ? -9.003 1.832 26.444 1.00 68.44 117 MET A C 1
ATOM 898 O O . MET A 1 117 ? -8.316 2.843 26.310 1.00 68.44 117 MET A O 1
ATOM 902 N N . ALA A 1 118 ? -10.318 1.893 26.647 1.00 65.88 118 ALA A N 1
ATOM 903 C CA . ALA A 1 118 ? -10.963 3.149 27.005 1.00 65.88 118 ALA A CA 1
ATOM 904 C C . ALA A 1 118 ? -10.681 3.434 28.484 1.00 65.88 118 ALA A C 1
ATOM 906 O O . ALA A 1 118 ? -11.037 2.641 29.355 1.00 65.88 118 ALA A O 1
ATOM 907 N N . ASP A 1 119 ? -10.039 4.562 28.767 1.00 62.28 119 ASP A N 1
ATOM 908 C CA . ASP A 1 119 ? -9.919 5.045 30.133 1.00 62.28 119 ASP A CA 1
ATOM 909 C C . ASP A 1 119 ? -11.290 5.540 30.607 1.00 62.28 119 ASP A C 1
ATOM 911 O O . ASP A 1 119 ? -11.845 6.497 30.067 1.00 62.28 119 ASP A O 1
ATOM 915 N N . SER A 1 120 ? -11.859 4.869 31.607 1.00 56.56 120 SER A N 1
ATOM 916 C CA . SER A 1 120 ? -13.169 5.195 32.169 1.00 56.56 120 SER A CA 1
ATOM 917 C C . SER A 1 120 ? -13.138 6.385 33.132 1.00 56.56 120 SER A C 1
ATOM 919 O O . SER A 1 120 ? -14.092 6.570 33.891 1.00 56.56 120 SER A O 1
ATOM 921 N N . ARG A 1 121 ? -12.063 7.187 33.159 1.00 58.44 121 ARG A N 1
ATOM 922 C CA . ARG A 1 121 ? -12.022 8.453 33.901 1.00 58.44 121 ARG A CA 1
ATOM 923 C C . ARG A 1 121 ? -13.053 9.429 33.325 1.00 58.44 121 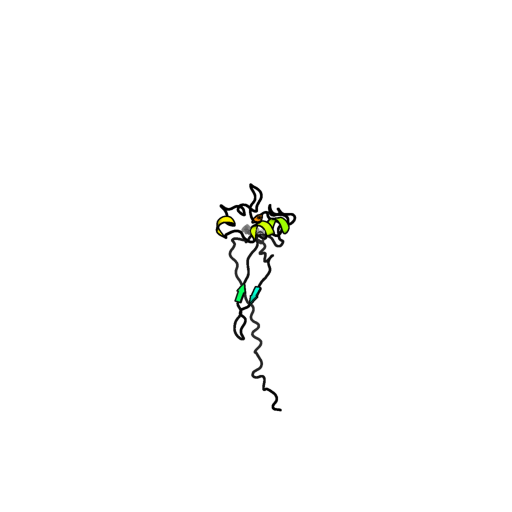ARG A C 1
ATOM 925 O O . ARG A 1 121 ? -12.788 10.196 32.409 1.00 58.44 121 ARG A O 1
ATOM 932 N N . THR A 1 122 ? -14.250 9.339 33.899 1.00 47.88 122 THR A N 1
ATOM 933 C CA . THR A 1 122 ? -15.355 10.302 33.932 1.00 47.88 122 THR A CA 1
ATOM 934 C C . THR A 1 122 ? -14.998 11.677 33.385 1.00 47.88 122 THR A C 1
ATOM 936 O O . THR A 1 122 ? -14.236 12.422 34.002 1.00 47.88 122 THR A O 1
ATOM 939 N N . VAL A 1 123 ? -15.637 12.042 32.275 1.00 51.81 123 VAL A N 1
ATOM 940 C CA . VAL A 1 123 ? -15.784 13.439 31.867 1.00 51.81 123 VAL A CA 1
ATOM 941 C C . VAL A 1 123 ? -16.395 14.194 33.058 1.00 51.81 123 VAL A C 1
ATOM 943 O O . VAL A 1 123 ? -17.484 13.807 33.497 1.00 51.81 123 VAL A O 1
ATOM 946 N N . PRO A 1 124 ? -15.739 15.221 33.632 1.00 49.06 124 PRO A N 1
ATOM 947 C CA . PRO A 1 124 ? -16.386 16.041 34.642 1.00 49.06 124 PRO A C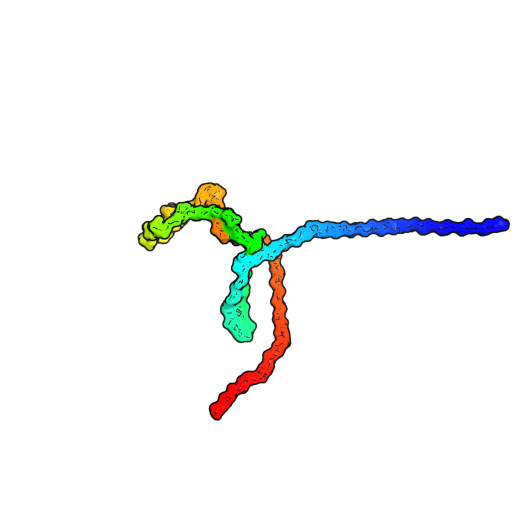A 1
ATOM 948 C C . PRO A 1 124 ? -17.636 16.668 34.022 1.00 49.06 124 PRO A C 1
ATOM 950 O O . PRO A 1 124 ? -17.600 17.235 32.928 1.00 49.06 124 PRO A O 1
ATOM 953 N N . ALA A 1 125 ? -18.765 16.496 34.705 1.00 52.28 125 ALA A N 1
ATOM 954 C CA . ALA A 1 125 ? -20.040 17.030 34.275 1.00 52.28 125 ALA A CA 1
ATOM 955 C C . ALA A 1 125 ? -19.937 18.552 34.083 1.00 52.28 125 ALA A C 1
ATOM 957 O O . ALA A 1 125 ? -19.640 19.274 35.027 1.00 52.28 125 ALA A O 1
ATOM 958 N N . LYS A 1 126 ? -20.271 18.996 32.865 1.00 49.88 126 LYS A N 1
ATOM 959 C CA . LYS A 1 126 ? -20.587 20.375 32.456 1.00 49.88 126 LYS A CA 1
ATOM 960 C C . LYS A 1 126 ? -19.419 21.372 32.449 1.00 49.88 126 LYS A C 1
ATOM 962 O O . LYS A 1 126 ? -18.958 21.854 33.474 1.00 49.88 126 LYS A O 1
ATOM 967 N N . TYR A 1 127 ? -19.051 21.797 31.241 1.00 53.34 127 TYR A N 1
ATOM 968 C CA . TYR A 1 127 ? -18.431 23.102 31.029 1.00 53.34 127 TYR A CA 1
ATOM 969 C C . TYR A 1 127 ? -19.547 24.160 31.051 1.00 53.34 127 TYR A C 1
ATOM 971 O O . TYR A 1 127 ? -20.288 24.298 30.076 1.00 53.34 127 TYR A O 1
ATOM 979 N N . GLU A 1 128 ? -19.721 24.866 32.170 1.00 55.47 128 GLU A N 1
ATOM 980 C CA . GLU A 1 128 ? -20.539 26.081 32.195 1.00 55.47 128 GLU A CA 1
ATOM 981 C C . GLU A 1 128 ? -19.740 27.221 31.558 1.00 55.47 128 GLU A C 1
ATOM 983 O O . GLU A 1 128 ? -18.656 27.589 32.009 1.00 55.47 128 GLU A O 1
ATOM 988 N N . LYS A 1 129 ? -20.268 27.747 30.450 1.00 57.53 129 LYS A N 1
ATOM 989 C CA . LYS A 1 129 ? -19.710 28.908 29.759 1.00 57.53 129 LYS A CA 1
ATOM 990 C C . LYS A 1 129 ? -19.772 30.113 30.711 1.00 57.53 129 LYS A C 1
ATOM 992 O O . LYS A 1 129 ? -20.863 30.385 31.211 1.00 57.53 129 LYS A O 1
ATOM 997 N N . PRO A 1 130 ? -18.678 30.863 30.934 1.00 55.84 130 PRO A N 1
ATOM 998 C CA . PRO A 1 130 ? -18.762 32.098 31.700 1.00 55.84 130 PRO A CA 1
ATOM 999 C C . PRO A 1 130 ? -19.682 33.081 30.963 1.00 55.84 130 PRO A C 1
ATOM 1001 O O . PRO A 1 130 ? -19.472 33.389 29.786 1.00 55.84 130 PRO A O 1
ATOM 1004 N N . THR A 1 131 ? -20.748 33.510 31.639 1.00 60.50 131 THR A N 1
ATOM 1005 C CA . THR A 1 131 ? -21.581 34.645 31.222 1.00 60.50 131 THR A CA 1
ATOM 1006 C C . THR A 1 131 ? -20.733 35.923 31.177 1.00 60.50 131 THR A C 1
ATOM 1008 O O . THR A 1 131 ? -19.799 36.030 31.973 1.00 60.50 131 THR A O 1
ATOM 1011 N N . PRO A 1 132 ? -21.017 36.836 30.227 1.00 64.75 132 PRO A N 1
ATOM 1012 C CA . PRO A 1 132 ? -20.212 38.032 29.979 1.00 64.75 132 PRO A CA 1
ATOM 1013 C C . PRO A 1 132 ? -20.167 38.991 31.170 1.00 64.75 132 PRO A C 1
ATOM 1015 O O . PRO A 1 132 ? -21.150 39.021 31.946 1.00 64.75 132 PRO A O 1
#

Sequence (132 aa):
MRFSWIQRFIGAAIILNTSNSLNGEESVFLGNGIKVGEVSHQSAIVWVRLTQSPEPVYPGIGFTLRSRSEVNQFQKTDARELGPEGRFGYQLPEGFTIGDTIGALPGASVDVRLTSMADSRTVPAKYEKPTP

Secondary structure (DSSP, 8-state):
----------------------------B-TT-EEEES--SS--EEEE--BSSSS--SS-BPPS---HHHHHTTTTS-TTTTSTTSTT---SPTT--GGGBTT--PBP--------------PPS--PPPP-

Radius of gyration: 31.48 Å; chains: 1; bounding box: 39×98×91 Å

Foldseek 3Di:
DDDDDDDDDPDDPPPPPPPPPPPPPQDWEQLVDKDWDPDDPVDIDIDTFTFNDNHADPPFFFFPDDDPVVVVVCPPPDPVLCDLPHPVRGRDPPPDDLSRGGRHTHTDPDDDDDDDDDDPPDDPPDDDDDDD

pLDDT: mean 74.94, std 18.5, range [37.75, 95.81]